Protein AF-A0A963MXN8-F1 (afdb_monomer_lite)

Sequence (83 aa):
MTHYTDASGSRQPDRRRDSDLRARIDEALAIVRPFFEAESQWNGHSLDHMAYRRLRDEMPDLSQAEVHVLVVVAARIFGGGAH

Foldseek 3Di:
DDDDDDPPNDPDPPVVVVVVVVVLLVVLLVQLVCCLPPVNPPPVDRCLVVSLVRSCVVCVVDDSVRSNVSSVVSCCVRVVPDD

Radius of gyration: 17.3 Å; chains: 1; bounding box: 50×24×44 Å

Structure (mmCIF, N/CA/C/O backbone):
data_AF-A0A963MXN8-F1
#
_entry.id   AF-A0A963MXN8-F1
#
loop_
_atom_site.group_PDB
_atom_site.id
_atom_site.type_symbol
_atom_site.label_atom_id
_atom_site.label_alt_id
_atom_site.label_comp_id
_atom_site.label_asym_id
_atom_site.label_entity_id
_atom_site.label_seq_id
_atom_site.pdbx_PDB_ins_code
_atom_site.Cartn_x
_atom_site.Cartn_y
_atom_site.Cartn_z
_atom_site.occupancy
_atom_site.B_iso_or_equiv
_atom_site.auth_seq_id
_atom_site.auth_comp_id
_atom_site.auth_asym_id
_atom_site.auth_atom_id
_atom_site.pdbx_PDB_model_num
ATOM 1 N N . MET A 1 1 ? -33.135 -5.107 17.302 1.00 47.16 1 MET A N 1
ATOM 2 C CA . MET A 1 1 ? -31.790 -5.317 16.727 1.00 47.16 1 MET A CA 1
ATOM 3 C C . MET A 1 1 ? -30.895 -5.785 17.861 1.00 47.16 1 MET A C 1
ATOM 5 O O . MET A 1 1 ? -30.510 -4.990 18.704 1.00 47.16 1 MET A O 1
ATOM 9 N N . THR A 1 2 ? -30.755 -7.100 17.997 1.00 51.56 2 THR A N 1
ATOM 10 C CA . THR A 1 2 ? -30.279 -7.755 19.223 1.00 51.56 2 THR A CA 1
ATOM 11 C C . THR A 1 2 ? -28.753 -7.750 19.255 1.00 51.56 2 THR A C 1
ATOM 13 O O . THR A 1 2 ? -28.121 -8.379 18.412 1.00 51.56 2 THR A O 1
ATOM 16 N N . HIS A 1 3 ? -28.155 -7.019 20.196 1.00 54.72 3 HIS A N 1
ATOM 17 C CA . HIS A 1 3 ? -26.725 -7.123 20.487 1.00 54.72 3 HIS A CA 1
ATOM 18 C C . HIS A 1 3 ? -26.510 -8.359 21.368 1.00 54.72 3 HIS A C 1
ATOM 20 O O . HIS A 1 3 ? -27.199 -8.511 22.374 1.00 54.72 3 HIS A O 1
ATOM 26 N N . TYR A 1 4 ? -25.590 -9.245 20.982 1.00 58.03 4 TYR A N 1
ATOM 27 C CA . TYR A 1 4 ? -25.226 -10.418 21.777 1.00 58.03 4 TYR A CA 1
ATOM 28 C C . TYR A 1 4 ? -23.886 -10.180 22.470 1.00 58.03 4 TYR A C 1
ATOM 30 O O . TYR A 1 4 ? -22.887 -9.869 21.819 1.00 58.03 4 TYR A O 1
ATOM 38 N N . THR A 1 5 ? -23.884 -10.325 23.790 1.00 55.06 5 THR A N 1
A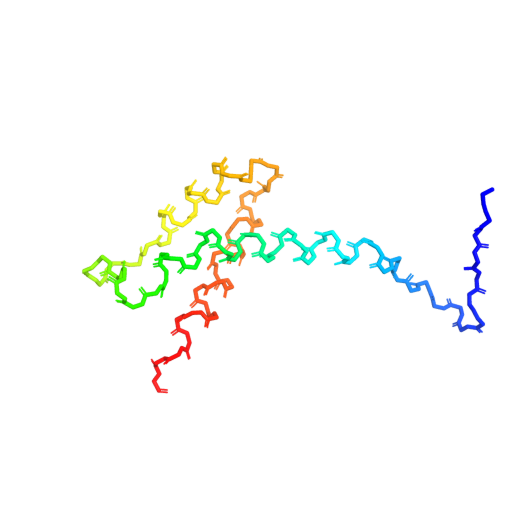TOM 39 C CA . THR A 1 5 ? -22.700 -10.252 24.643 1.00 55.06 5 THR A CA 1
ATOM 40 C C . THR A 1 5 ? -22.193 -11.674 24.864 1.00 55.06 5 THR A C 1
ATOM 42 O O . THR A 1 5 ? -22.931 -12.514 25.373 1.00 55.06 5 THR A O 1
ATOM 45 N N . ASP A 1 6 ? -20.951 -11.954 24.477 1.00 59.91 6 ASP A N 1
ATOM 46 C CA . ASP A 1 6 ? -20.280 -13.205 24.839 1.00 59.91 6 ASP A CA 1
ATOM 47 C C . ASP A 1 6 ? -19.833 -13.183 26.316 1.00 59.91 6 ASP A C 1
ATOM 49 O O . ASP A 1 6 ? -19.558 -12.120 26.882 1.00 59.91 6 ASP A O 1
ATOM 53 N N . ALA A 1 7 ? -19.746 -14.367 26.929 1.00 60.88 7 ALA A N 1
ATOM 54 C CA . ALA A 1 7 ? -19.497 -14.584 28.355 1.00 60.88 7 ALA A CA 1
ATOM 55 C C . ALA A 1 7 ? -18.131 -14.076 28.869 1.00 60.88 7 ALA A C 1
ATOM 57 O O . ALA A 1 7 ? -17.896 -14.094 30.074 1.00 60.88 7 ALA A O 1
ATOM 58 N N . SER A 1 8 ? -17.239 -13.603 27.991 1.00 55.66 8 SER A N 1
ATOM 59 C CA . SER A 1 8 ? -15.890 -13.140 28.349 1.00 55.66 8 SER A CA 1
ATOM 60 C C . SER A 1 8 ? -15.738 -11.611 28.484 1.00 55.66 8 SER A C 1
ATOM 62 O O . SER A 1 8 ? -14.639 -11.110 28.718 1.00 55.66 8 SER A O 1
ATOM 64 N N . GLY A 1 9 ? -16.804 -10.813 28.314 1.00 56.00 9 GLY A N 1
ATOM 65 C CA . GLY A 1 9 ? -16.769 -9.350 28.540 1.00 56.00 9 GLY A CA 1
ATOM 66 C C . GLY A 1 9 ? -15.812 -8.553 27.632 1.00 56.00 9 GLY A C 1
ATOM 67 O O . GLY A 1 9 ? -15.719 -7.330 27.730 1.00 56.00 9 GLY A O 1
ATOM 68 N N . SER A 1 10 ? -15.124 -9.223 26.711 1.00 50.38 10 SER A N 1
ATOM 69 C CA . SER A 1 10 ? -14.225 -8.618 25.741 1.00 50.38 10 SER A CA 1
ATOM 70 C C . SER A 1 10 ? -15.033 -8.267 24.498 1.00 50.38 10 SER A C 1
ATOM 72 O O . SER A 1 10 ? -15.583 -9.152 23.843 1.00 50.38 10 SER A O 1
ATOM 74 N N . ARG A 1 11 ? -15.113 -6.975 24.161 1.00 49.19 11 ARG A N 1
ATOM 75 C CA . ARG A 1 11 ? -15.692 -6.474 22.906 1.00 49.19 11 ARG A CA 1
ATOM 76 C C . ARG A 1 11 ? -14.852 -6.994 21.736 1.00 49.19 11 ARG A C 1
ATOM 78 O O . ARG A 1 11 ? -13.959 -6.305 21.258 1.00 49.19 11 ARG A O 1
ATOM 85 N N . GLN A 1 12 ? -15.098 -8.231 21.314 1.00 54.34 12 GLN A N 1
ATOM 86 C CA . GLN A 1 12 ? -14.499 -8.785 20.107 1.00 54.34 12 GLN A CA 1
ATOM 87 C C . GLN A 1 12 ? -14.920 -7.879 18.942 1.00 54.34 12 GLN A C 1
ATOM 89 O O . GLN A 1 12 ? -16.116 -7.589 18.814 1.00 54.34 12 GLN A O 1
ATOM 94 N N . PRO A 1 13 ? -13.973 -7.369 18.136 1.00 52.31 13 PRO A N 1
ATOM 95 C CA . PRO A 1 13 ? -14.327 -6.601 16.959 1.00 52.31 13 PRO A CA 1
ATOM 96 C C . PRO A 1 13 ? -15.237 -7.469 16.091 1.00 52.31 13 PRO A C 1
ATOM 98 O O . PRO A 1 13 ? -14.989 -8.658 15.883 1.00 52.31 13 PRO A O 1
ATOM 101 N N . ASP A 1 14 ? -16.346 -6.874 15.665 1.00 52.03 14 ASP A N 1
ATOM 102 C CA . ASP A 1 14 ? -17.301 -7.470 14.745 1.00 52.03 14 ASP A CA 1
ATOM 103 C C . ASP A 1 14 ? -16.527 -8.067 13.557 1.00 52.03 14 ASP A C 1
ATOM 105 O O . ASP A 1 14 ? -15.937 -7.336 12.763 1.00 52.03 14 ASP A O 1
ATOM 109 N N . ARG A 1 15 ? -16.472 -9.405 13.466 1.00 54.62 15 ARG A N 1
ATOM 110 C CA . ARG A 1 15 ? -15.665 -10.131 12.464 1.00 54.62 15 ARG A CA 1
ATOM 111 C C . ARG A 1 15 ? -15.971 -9.694 11.021 1.00 54.62 15 ARG A C 1
ATOM 113 O O . ARG A 1 15 ? -15.161 -9.940 10.131 1.00 54.62 15 ARG A O 1
ATOM 120 N N . ARG A 1 16 ? -17.116 -9.038 10.775 1.00 56.66 16 ARG A N 1
ATOM 121 C CA . ARG A 1 16 ? -17.499 -8.518 9.455 1.00 56.66 16 ARG A CA 1
ATOM 122 C C . ARG A 1 16 ? -16.708 -7.264 9.082 1.00 56.66 16 ARG A C 1
ATOM 124 O O . ARG A 1 16 ? -16.298 -7.158 7.933 1.00 56.66 16 ARG A O 1
ATOM 131 N N . ARG A 1 17 ? -16.409 -6.368 10.032 1.00 53.50 17 ARG A N 1
ATOM 132 C CA . ARG A 1 17 ? -15.507 -5.219 9.794 1.00 53.50 17 ARG A CA 1
ATOM 133 C C . ARG A 1 17 ? -14.092 -5.648 9.409 1.00 53.50 17 ARG A C 1
ATOM 135 O O . ARG A 1 17 ? -13.483 -5.028 8.547 1.00 53.50 17 ARG A O 1
ATOM 142 N N . ASP A 1 18 ? -13.596 -6.727 10.005 1.00 56.84 18 ASP A N 1
ATOM 143 C CA . ASP A 1 18 ? -12.283 -7.293 9.667 1.00 56.84 18 ASP A CA 1
ATOM 144 C C . ASP A 1 18 ? -12.251 -7.898 8.251 1.00 56.84 18 ASP A C 1
ATOM 146 O O . ASP A 1 18 ? -11.209 -7.919 7.597 1.00 56.84 18 ASP A O 1
ATOM 150 N N . SER A 1 19 ? -13.404 -8.378 7.773 1.00 63.41 19 SER A N 1
ATOM 151 C CA . SER A 1 19 ? -13.546 -8.997 6.450 1.00 63.41 19 SER A CA 1
ATOM 152 C C . SER A 1 19 ? -13.479 -7.957 5.329 1.00 63.41 19 SER A C 1
ATOM 154 O O . SER A 1 19 ? -12.802 -8.187 4.332 1.00 63.41 19 SER A O 1
ATOM 156 N N . ASP A 1 20 ? -14.132 -6.804 5.514 1.00 74.94 20 ASP A N 1
ATOM 157 C CA . ASP A 1 20 ? -14.102 -5.683 4.561 1.00 74.94 20 ASP A CA 1
ATOM 158 C C . ASP A 1 20 ? -12.687 -5.107 4.413 1.00 74.94 20 ASP A C 1
ATOM 160 O O . ASP A 1 20 ? -12.182 -4.951 3.303 1.00 74.94 20 ASP A O 1
ATOM 164 N N . LEU A 1 21 ? -11.996 -4.898 5.538 1.00 75.25 21 LEU A N 1
ATOM 165 C CA . LEU A 1 21 ? -10.620 -4.407 5.528 1.00 75.25 21 LEU A CA 1
ATOM 166 C C . LEU A 1 21 ? -9.667 -5.394 4.843 1.00 75.25 21 LEU A C 1
ATOM 168 O O . LEU A 1 21 ? -8.839 -4.986 4.032 1.00 75.25 21 LEU A O 1
ATOM 172 N N . ARG A 1 22 ? -9.788 -6.695 5.138 1.00 77.56 22 ARG A N 1
ATOM 173 C CA . ARG A 1 22 ? -8.983 -7.725 4.467 1.00 77.56 22 ARG A CA 1
ATOM 174 C C . ARG A 1 22 ? -9.248 -7.777 2.968 1.00 77.56 22 ARG A C 1
ATOM 176 O O . ARG A 1 22 ? -8.286 -7.879 2.220 1.00 77.56 22 ARG A O 1
ATOM 183 N N . ALA A 1 23 ? -10.505 -7.681 2.540 1.00 83.44 23 ALA A N 1
ATOM 184 C CA . ALA A 1 23 ? -10.852 -7.669 1.122 1.00 83.44 23 ALA A CA 1
ATOM 185 C C . ALA A 1 23 ? -10.232 -6.462 0.399 1.00 83.44 23 ALA A C 1
ATOM 187 O O . ALA A 1 23 ? -9.617 -6.632 -0.647 1.00 83.44 23 ALA A O 1
ATOM 188 N N . ARG A 1 24 ? -10.299 -5.267 1.004 1.00 83.75 24 ARG A N 1
ATOM 189 C CA . ARG A 1 24 ? -9.652 -4.053 0.476 1.00 83.75 24 ARG A CA 1
ATOM 190 C C . ARG A 1 24 ? -8.131 -4.197 0.376 1.00 83.75 24 ARG A C 1
ATOM 192 O O . ARG A 1 24 ? -7.535 -3.741 -0.594 1.00 83.75 24 ARG A O 1
ATOM 199 N N . ILE A 1 25 ? -7.495 -4.825 1.367 1.00 82.56 25 ILE A N 1
ATOM 200 C CA . ILE A 1 25 ? -6.048 -5.087 1.342 1.00 82.56 25 ILE A CA 1
ATOM 201 C C . ILE A 1 25 ? -5.697 -6.091 0.240 1.00 82.56 25 ILE A C 1
ATOM 203 O O . ILE A 1 25 ? -4.724 -5.878 -0.475 1.00 82.56 25 ILE A O 1
ATOM 207 N N . ASP A 1 26 ? -6.465 -7.170 0.096 1.00 86.38 26 ASP A N 1
ATOM 208 C CA . ASP A 1 26 ? -6.230 -8.186 -0.934 1.00 86.38 26 ASP A CA 1
ATOM 209 C C . ASP A 1 26 ? -6.370 -7.597 -2.347 1.00 86.38 26 ASP A C 1
ATOM 211 O O . ASP A 1 26 ? -5.498 -7.797 -3.192 1.00 86.38 26 ASP A O 1
ATOM 215 N N . GLU A 1 27 ? -7.391 -6.764 -2.561 1.00 87.38 27 GLU A N 1
ATOM 216 C CA . GLU A 1 27 ? -7.600 -6.014 -3.802 1.00 87.38 27 GLU A CA 1
ATOM 217 C C . GLU A 1 27 ? -6.433 -5.058 -4.094 1.00 87.38 27 GLU A C 1
ATOM 219 O O . GLU A 1 27 ? -5.842 -5.107 -5.176 1.00 87.38 27 GLU A O 1
ATOM 224 N N . ALA A 1 28 ? -6.021 -4.255 -3.105 1.00 86.62 28 ALA A N 1
ATOM 225 C CA . ALA A 1 28 ? -4.862 -3.373 -3.224 1.00 86.62 28 ALA A CA 1
ATOM 226 C C . ALA A 1 28 ? -3.588 -4.149 -3.590 1.00 86.62 28 ALA A C 1
ATOM 228 O O . ALA A 1 28 ? -2.832 -3.731 -4.470 1.00 86.62 28 ALA A O 1
ATOM 229 N N . LEU A 1 29 ? -3.356 -5.294 -2.937 1.00 83.69 29 LEU A N 1
ATOM 230 C CA . LEU A 1 29 ? -2.213 -6.163 -3.202 1.00 83.69 29 LEU A CA 1
ATOM 231 C C . LEU A 1 29 ? -2.271 -6.765 -4.605 1.00 83.69 29 LEU A C 1
ATOM 233 O O . LEU A 1 29 ? -1.230 -6.851 -5.248 1.00 83.69 29 LEU A O 1
ATOM 237 N N . ALA A 1 30 ? -3.447 -7.150 -5.102 1.00 86.50 30 ALA A N 1
ATOM 238 C CA . ALA A 1 30 ? -3.618 -7.654 -6.462 1.00 86.50 30 ALA A CA 1
ATOM 239 C C . ALA A 1 30 ? -3.302 -6.583 -7.521 1.00 86.50 30 ALA A C 1
ATOM 241 O O . ALA A 1 30 ? -2.661 -6.896 -8.524 1.00 86.50 30 ALA A O 1
ATOM 242 N N . ILE A 1 31 ? -3.677 -5.322 -7.273 1.00 85.62 31 ILE A N 1
ATOM 243 C CA . ILE A 1 31 ? -3.385 -4.184 -8.163 1.00 85.62 31 ILE A CA 1
ATOM 244 C C . ILE A 1 31 ? -1.883 -3.909 -8.236 1.00 85.62 31 ILE A C 1
ATOM 246 O O . ILE A 1 31 ? -1.347 -3.680 -9.320 1.00 85.62 31 ILE A O 1
ATOM 250 N N . VAL A 1 32 ? -1.196 -3.905 -7.089 1.00 80.62 32 VAL A N 1
ATOM 251 C CA . VAL A 1 32 ? 0.234 -3.564 -7.044 1.00 80.62 32 VAL A CA 1
ATOM 252 C C . VAL A 1 32 ? 1.143 -4.754 -7.361 1.00 80.62 32 VAL A C 1
ATOM 254 O O . VAL A 1 32 ? 2.259 -4.537 -7.823 1.00 80.62 32 VAL A O 1
ATOM 257 N N . ARG A 1 33 ? 0.673 -6.000 -7.189 1.00 79.94 33 ARG A N 1
ATOM 258 C CA . ARG A 1 33 ? 1.406 -7.244 -7.495 1.00 79.94 33 ARG A CA 1
ATOM 259 C C . ARG A 1 33 ? 2.164 -7.215 -8.830 1.00 79.94 33 ARG A C 1
ATOM 261 O O . ARG A 1 33 ? 3.374 -7.417 -8.778 1.00 79.94 33 ARG A O 1
ATOM 268 N N . PRO A 1 34 ? 1.545 -6.920 -9.994 1.00 77.38 34 PRO A N 1
ATOM 269 C CA . PRO A 1 34 ? 2.243 -6.970 -11.282 1.00 77.38 34 PRO A CA 1
ATOM 270 C C . PRO A 1 34 ? 3.414 -5.987 -11.396 1.00 77.38 34 PRO A C 1
ATOM 272 O O . PRO A 1 34 ? 4.282 -6.186 -12.236 1.00 77.38 34 PRO A O 1
ATOM 275 N N . PHE A 1 35 ? 3.468 -4.940 -10.565 1.00 74.56 35 PHE A N 1
ATOM 276 C CA . PHE A 1 35 ? 4.583 -3.987 -10.542 1.00 74.56 35 PHE A CA 1
ATOM 277 C C . PHE A 1 35 ? 5.796 -4.504 -9.758 1.00 74.56 35 PHE A C 1
ATOM 279 O O . PHE A 1 35 ? 6.892 -3.971 -9.919 1.00 74.56 35 PHE A O 1
ATOM 286 N N . PHE A 1 36 ? 5.609 -5.514 -8.905 1.00 72.44 36 PHE A N 1
ATOM 287 C CA . PHE A 1 36 ? 6.661 -6.089 -8.069 1.00 72.44 36 PHE A CA 1
ATOM 288 C C . PHE A 1 36 ? 7.102 -7.495 -8.512 1.00 72.44 36 PHE A C 1
ATOM 290 O O . PHE A 1 36 ? 8.059 -8.026 -7.952 1.00 72.44 36 PHE A O 1
ATOM 297 N N . GLU A 1 37 ? 6.456 -8.100 -9.515 1.00 71.69 37 GLU A N 1
ATOM 298 C CA . GLU A 1 37 ? 6.934 -9.352 -10.114 1.00 71.69 37 GLU A CA 1
ATOM 299 C C . GLU A 1 37 ? 8.239 -9.113 -10.894 1.00 71.69 37 GLU A C 1
ATOM 301 O O . GLU A 1 37 ? 8.387 -8.115 -11.599 1.00 71.69 37 GLU A O 1
ATOM 306 N N . ALA A 1 38 ? 9.212 -10.022 -10.743 1.00 57.75 38 ALA A N 1
ATOM 307 C CA . ALA A 1 38 ? 10.585 -9.865 -11.239 1.00 57.75 38 ALA A CA 1
ATOM 308 C C . ALA A 1 38 ? 10.680 -9.640 -12.761 1.00 57.75 38 ALA A C 1
ATOM 310 O O . ALA A 1 38 ? 11.611 -8.986 -13.225 1.00 57.75 38 ALA A O 1
ATOM 311 N N . GLU A 1 39 ? 9.699 -10.122 -13.529 1.00 57.00 39 GLU A N 1
ATOM 312 C CA . GLU A 1 39 ? 9.610 -9.909 -14.981 1.00 57.00 39 GLU A CA 1
ATOM 313 C C . GLU A 1 39 ? 9.148 -8.490 -15.361 1.00 57.00 39 GLU A C 1
ATOM 315 O O . GLU A 1 39 ? 9.407 -8.029 -16.471 1.00 57.00 39 GLU A O 1
ATOM 320 N N . SER A 1 40 ? 8.526 -7.765 -14.428 1.00 54.47 40 SER A N 1
ATOM 321 C CA . SER A 1 40 ? 8.056 -6.385 -14.592 1.00 54.47 40 SER A CA 1
ATOM 322 C C . SER A 1 40 ? 8.986 -5.353 -13.957 1.00 54.47 40 SER A C 1
ATOM 324 O O . SER A 1 40 ? 8.655 -4.165 -13.954 1.00 54.47 40 SER A O 1
ATOM 326 N N . GLN A 1 41 ? 10.156 -5.754 -13.440 1.00 55.25 41 GLN A N 1
ATOM 327 C CA . GLN A 1 41 ? 11.176 -4.795 -13.024 1.00 55.25 41 GLN A CA 1
ATOM 328 C C . GLN A 1 41 ? 11.578 -3.951 -14.236 1.00 55.25 41 GLN A C 1
ATOM 330 O O . GLN A 1 41 ? 12.365 -4.368 -15.085 1.00 55.25 41 GLN A O 1
ATOM 335 N N . TRP A 1 42 ? 11.048 -2.729 -14.313 1.00 53.47 42 TRP A N 1
ATOM 336 C CA . TRP A 1 42 ? 11.523 -1.714 -15.241 1.00 53.47 42 TRP A CA 1
ATOM 337 C C . TRP A 1 42 ? 12.933 -1.297 -14.821 1.00 53.47 42 TRP A C 1
ATOM 339 O O . TRP A 1 42 ? 13.155 -0.329 -14.096 1.00 53.47 42 TRP A O 1
ATOM 349 N N . ASN A 1 43 ? 13.898 -2.079 -15.296 1.00 49.19 43 ASN A N 1
ATOM 350 C CA . ASN A 1 43 ? 15.289 -1.692 -15.448 1.00 49.19 43 ASN A CA 1
ATOM 351 C C . ASN A 1 43 ? 15.987 -1.237 -14.147 1.00 49.19 43 ASN A C 1
ATOM 353 O O . ASN A 1 43 ? 16.805 -0.318 -14.172 1.00 49.19 43 ASN A O 1
ATOM 357 N N . GLY A 1 44 ? 15.661 -1.866 -13.011 1.00 52.94 44 GLY A N 1
ATOM 358 C CA . GLY A 1 44 ? 16.290 -1.584 -11.714 1.00 52.94 44 GLY A CA 1
ATOM 359 C C . GLY A 1 44 ? 15.797 -0.316 -11.003 1.00 52.94 44 GLY A C 1
ATOM 360 O O . GLY A 1 44 ? 16.367 0.054 -9.979 1.00 52.94 44 GLY A O 1
ATOM 361 N N . HIS A 1 45 ? 14.747 0.34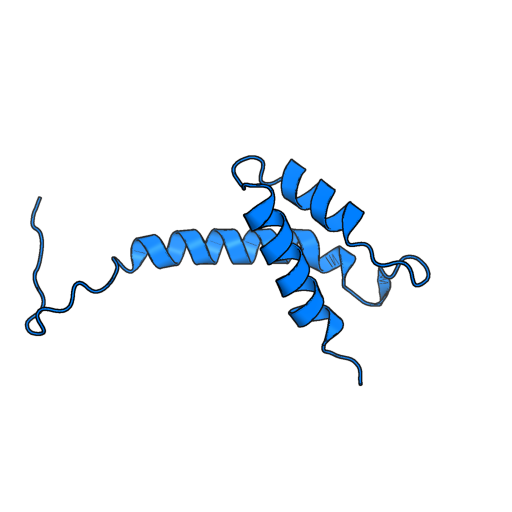5 -11.504 1.00 54.84 45 HIS A N 1
ATOM 362 C CA . HIS A 1 45 ? 14.088 1.452 -10.808 1.00 54.84 45 HIS A CA 1
ATOM 363 C C . HIS A 1 45 ? 12.866 0.954 -10.028 1.00 54.84 45 HIS A C 1
ATOM 365 O O . HIS A 1 45 ? 11.988 0.299 -10.589 1.00 54.84 45 HIS A O 1
ATOM 371 N N . SER A 1 46 ? 12.779 1.301 -8.739 1.00 58.16 46 SER A N 1
ATOM 372 C CA . SER A 1 46 ? 11.606 1.008 -7.910 1.00 58.16 46 SER A CA 1
ATOM 373 C C . SER A 1 46 ? 10.348 1.616 -8.538 1.00 58.16 46 SER A C 1
ATOM 375 O O . SER A 1 46 ? 10.217 2.838 -8.638 1.00 58.16 46 SER A O 1
ATOM 377 N N . LEU A 1 47 ? 9.398 0.767 -8.933 1.00 67.31 47 LEU A N 1
ATOM 378 C CA . LEU A 1 47 ? 8.099 1.161 -9.495 1.00 67.31 47 LEU A CA 1
ATOM 379 C C . LEU A 1 47 ? 7.124 1.722 -8.440 1.00 67.31 47 LEU A C 1
ATOM 381 O O . LEU A 1 47 ? 5.931 1.854 -8.708 1.00 67.31 47 LEU A O 1
ATOM 385 N N . ASP A 1 48 ? 7.627 2.124 -7.270 1.00 67.75 48 ASP A N 1
ATOM 386 C CA . ASP A 1 48 ? 6.878 2.699 -6.147 1.00 67.75 48 ASP A CA 1
ATOM 387 C C . ASP A 1 48 ? 5.918 3.813 -6.581 1.00 67.75 48 ASP A C 1
ATOM 389 O O . ASP A 1 48 ? 4.751 3.826 -6.197 1.00 67.75 48 ASP A O 1
ATOM 393 N N . HIS A 1 49 ? 6.369 4.728 -7.443 1.00 74.44 49 HIS A N 1
ATOM 394 C CA . HIS A 1 49 ? 5.534 5.836 -7.914 1.00 74.44 49 HIS A CA 1
ATOM 395 C C . HIS A 1 49 ? 4.412 5.391 -8.865 1.00 74.44 49 HIS A C 1
ATOM 397 O O . HIS A 1 49 ? 3.330 5.982 -8.853 1.00 74.44 49 HIS A O 1
ATOM 403 N N . MET A 1 50 ? 4.651 4.358 -9.679 1.00 77.38 50 MET A N 1
ATOM 404 C CA . MET A 1 50 ? 3.647 3.788 -10.586 1.00 77.38 50 MET A CA 1
ATOM 405 C C . MET A 1 50 ? 2.612 2.983 -9.801 1.00 77.38 50 MET A C 1
ATOM 407 O O . MET A 1 50 ? 1.415 3.186 -9.999 1.00 77.38 50 MET A O 1
ATOM 411 N N . ALA A 1 51 ? 3.065 2.161 -8.851 1.00 80.06 51 ALA A N 1
ATOM 412 C CA . ALA A 1 51 ? 2.204 1.430 -7.929 1.00 80.06 51 ALA A CA 1
ATOM 413 C C . ALA A 1 51 ? 1.339 2.391 -7.099 1.00 80.06 51 ALA A C 1
ATOM 415 O O . ALA A 1 51 ? 0.124 2.225 -7.033 1.00 80.06 51 ALA A O 1
ATOM 416 N N . TYR A 1 52 ? 1.933 3.458 -6.554 1.00 81.38 52 TYR A N 1
ATOM 417 C CA . TYR A 1 52 ? 1.210 4.495 -5.816 1.00 81.38 52 TYR A 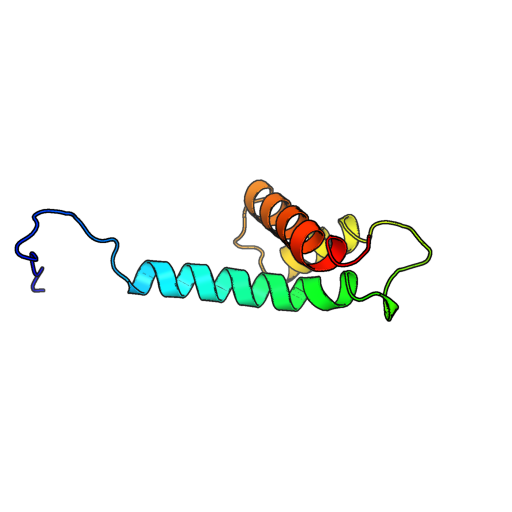CA 1
ATOM 418 C C . TYR A 1 52 ? 0.146 5.182 -6.681 1.00 81.38 52 TYR A C 1
ATOM 420 O O . TYR A 1 52 ? -0.990 5.375 -6.245 1.00 81.38 52 TYR A O 1
ATOM 428 N N . ARG A 1 53 ? 0.492 5.550 -7.923 1.00 84.00 53 ARG A N 1
ATOM 429 C CA . ARG A 1 53 ? -0.452 6.196 -8.841 1.00 84.00 53 ARG A CA 1
ATOM 430 C C . ARG A 1 53 ? -1.595 5.261 -9.223 1.00 84.00 53 ARG A C 1
ATOM 432 O O . ARG A 1 53 ? -2.738 5.703 -9.210 1.00 84.00 53 ARG A O 1
ATOM 439 N N . ARG A 1 54 ? -1.297 4.001 -9.548 1.00 86.31 54 ARG A N 1
ATOM 440 C CA . ARG A 1 54 ? -2.312 3.017 -9.937 1.00 86.31 54 ARG A CA 1
ATOM 441 C C . ARG A 1 54 ? -3.243 2.690 -8.773 1.00 86.31 54 ARG A C 1
ATOM 443 O O . ARG A 1 54 ? -4.450 2.668 -8.961 1.00 86.31 54 ARG A O 1
ATOM 450 N N . LEU A 1 55 ? -2.699 2.534 -7.568 1.00 85.56 55 LEU A N 1
ATOM 451 C CA . LEU A 1 55 ? -3.493 2.280 -6.369 1.00 85.56 55 LEU A CA 1
ATOM 452 C C . LEU A 1 55 ? -4.428 3.452 -6.042 1.00 85.56 55 LEU A C 1
ATOM 454 O O . LEU A 1 55 ? -5.580 3.238 -5.695 1.00 85.56 55 LEU A O 1
ATOM 458 N N . ARG A 1 56 ? -3.966 4.696 -6.207 1.00 85.88 56 ARG A N 1
ATOM 459 C CA . ARG A 1 56 ? -4.792 5.894 -5.990 1.00 85.88 56 ARG A CA 1
ATOM 460 C C . ARG A 1 56 ? -5.883 6.094 -7.049 1.00 85.88 56 ARG A C 1
ATOM 462 O O . ARG A 1 56 ? -6.888 6.733 -6.759 1.00 85.88 56 ARG A O 1
ATOM 469 N N . ASP A 1 57 ? -5.657 5.598 -8.259 1.00 87.81 57 ASP A N 1
ATOM 470 C CA . ASP A 1 57 ? -6.623 5.636 -9.361 1.00 87.81 57 ASP A CA 1
ATOM 471 C C . ASP A 1 57 ? -7.757 4.622 -9.142 1.00 87.81 57 ASP A C 1
ATOM 473 O O . ASP A 1 57 ? -8.929 4.969 -9.253 1.00 87.81 57 ASP A O 1
ATOM 477 N N . GLU A 1 58 ? -7.410 3.399 -8.736 1.00 86.00 58 GLU A N 1
ATOM 478 C CA . GLU A 1 58 ? -8.379 2.326 -8.479 1.00 86.00 58 GLU A CA 1
ATOM 479 C C . GLU A 1 58 ? -9.074 2.477 -7.113 1.00 86.00 58 GLU A C 1
ATOM 481 O O . GLU A 1 58 ? -10.241 2.122 -6.964 1.00 86.00 58 GLU A O 1
ATOM 486 N N . MET A 1 59 ? -8.380 3.037 -6.115 1.00 84.56 59 MET A N 1
ATOM 487 C CA . MET A 1 59 ? -8.877 3.201 -4.745 1.00 84.56 59 MET A CA 1
ATOM 488 C C . MET A 1 59 ? -8.798 4.669 -4.284 1.00 84.56 59 MET A C 1
ATOM 490 O O . MET A 1 59 ? -8.002 5.009 -3.401 1.00 84.56 59 MET A O 1
ATOM 494 N N . PRO A 1 60 ? -9.637 5.567 -4.836 1.00 85.31 60 PRO A N 1
ATOM 495 C CA . PRO A 1 60 ? -9.625 6.991 -4.489 1.00 85.31 60 PRO A CA 1
ATOM 496 C C . PRO A 1 60 ? -10.120 7.289 -3.063 1.00 85.31 60 PRO A C 1
ATOM 498 O O . PRO A 1 60 ? -9.910 8.392 -2.565 1.00 85.31 60 PRO A O 1
ATOM 501 N N . ASP A 1 61 ? -10.772 6.319 -2.415 1.00 85.50 61 ASP A N 1
ATOM 502 C CA . ASP A 1 61 ? -11.260 6.399 -1.028 1.00 85.50 61 ASP A CA 1
ATOM 503 C C . ASP A 1 61 ? -10.113 6.338 0.000 1.00 85.50 61 ASP A C 1
ATOM 505 O O . ASP A 1 61 ? -10.272 6.767 1.141 1.00 85.50 61 ASP A O 1
ATOM 509 N N . LEU A 1 62 ? -8.940 5.825 -0.399 1.00 82.75 62 LEU A N 1
ATOM 510 C CA . LEU A 1 62 ? -7.787 5.683 0.485 1.00 82.75 62 LEU A CA 1
ATOM 511 C C . LEU A 1 62 ? -7.048 7.008 0.682 1.00 82.75 62 LEU A C 1
ATOM 513 O O . LEU A 1 62 ? -6.720 7.731 -0.264 1.00 82.75 62 LEU A O 1
ATOM 517 N N . SER A 1 63 ? -6.677 7.284 1.931 1.00 86.31 63 SER A N 1
ATOM 518 C CA . SER A 1 63 ? -5.799 8.401 2.251 1.00 86.31 63 SER A CA 1
ATOM 519 C C . SER A 1 63 ? -4.379 8.160 1.733 1.00 86.31 63 SER A C 1
ATOM 521 O O . SER A 1 63 ? -3.900 7.030 1.647 1.00 86.31 63 SER A O 1
ATOM 523 N N . GLN A 1 64 ? -3.640 9.239 1.468 1.00 81.19 64 GLN A N 1
ATOM 524 C CA . GLN A 1 64 ? -2.232 9.176 1.060 1.00 81.19 64 GLN A CA 1
ATOM 525 C C . GLN A 1 64 ? -1.369 8.329 2.012 1.00 81.19 64 GLN A C 1
ATOM 527 O O . GLN A 1 64 ? -0.481 7.611 1.554 1.00 81.19 64 GLN A O 1
ATOM 532 N N . ALA A 1 65 ? -1.634 8.392 3.320 1.00 84.25 65 ALA A N 1
ATOM 533 C CA . ALA A 1 65 ? -0.919 7.586 4.306 1.00 84.25 65 ALA A CA 1
ATOM 534 C C . ALA A 1 65 ? -1.207 6.082 4.144 1.00 84.25 65 ALA A C 1
ATOM 536 O O . ALA A 1 65 ? -0.288 5.272 4.229 1.00 84.25 65 ALA A O 1
ATOM 537 N N . GLU A 1 66 ? -2.457 5.711 3.863 1.00 84.44 66 GLU A N 1
ATOM 538 C CA . GLU A 1 66 ? -2.870 4.317 3.662 1.00 84.44 66 GLU A CA 1
ATOM 539 C C . GLU A 1 66 ? -2.286 3.752 2.369 1.00 84.44 66 GLU A C 1
ATOM 541 O O . GLU A 1 66 ? -1.696 2.674 2.385 1.00 84.44 66 GLU A O 1
ATOM 546 N N . VAL A 1 67 ? -2.352 4.521 1.276 1.00 85.81 67 VAL A N 1
ATOM 547 C CA . VAL A 1 67 ? -1.714 4.164 -0.000 1.00 85.81 67 VAL A CA 1
ATOM 548 C C . VAL A 1 67 ? -0.212 3.946 0.201 1.00 85.81 67 VAL A C 1
ATOM 550 O O . VAL A 1 67 ? 0.332 2.948 -0.263 1.00 85.81 67 VAL A O 1
ATOM 553 N N . HIS A 1 68 ? 0.467 4.833 0.936 1.00 83.38 68 HIS A N 1
ATOM 554 C CA . HIS A 1 68 ? 1.894 4.680 1.220 1.00 83.38 68 HIS A CA 1
ATOM 555 C C . HIS A 1 68 ? 2.201 3.410 2.028 1.00 83.38 68 HIS A C 1
ATOM 557 O O . HIS A 1 68 ? 3.097 2.653 1.656 1.00 83.38 68 HIS A O 1
ATOM 563 N N . VAL A 1 69 ? 1.445 3.137 3.098 1.00 86.38 69 VAL A N 1
ATOM 564 C CA . VAL A 1 69 ? 1.617 1.921 3.909 1.00 86.38 69 VAL A CA 1
ATOM 565 C C . VAL A 1 69 ? 1.405 0.663 3.066 1.00 86.38 69 VAL A C 1
ATOM 567 O O . VAL A 1 69 ? 2.211 -0.260 3.160 1.00 86.38 69 VAL A O 1
ATOM 570 N N . LEU A 1 70 ? 0.376 0.629 2.216 1.00 84.12 70 LEU A N 1
ATOM 571 C CA . LEU A 1 70 ? 0.095 -0.510 1.338 1.00 84.12 70 LEU A CA 1
ATOM 572 C C . LEU A 1 70 ? 1.235 -0.768 0.350 1.00 84.12 70 LEU A C 1
ATOM 574 O O . LEU A 1 70 ? 1.657 -1.913 0.206 1.00 84.12 70 LEU A O 1
ATOM 578 N N . VAL A 1 71 ? 1.781 0.280 -0.272 1.00 81.38 71 VAL A N 1
ATOM 579 C CA . VAL A 1 71 ? 2.919 0.156 -1.197 1.00 81.38 71 VAL A CA 1
ATOM 580 C C . VAL A 1 71 ? 4.172 -0.341 -0.467 1.00 81.38 71 VAL A C 1
ATOM 582 O O . VAL A 1 71 ? 4.815 -1.274 -0.939 1.00 81.38 71 VAL A O 1
ATOM 585 N N . VAL A 1 72 ? 4.485 0.193 0.719 1.00 81.94 72 VAL A N 1
ATOM 586 C CA . VAL A 1 72 ? 5.636 -0.258 1.526 1.00 81.94 72 VAL A CA 1
ATOM 587 C C . VAL A 1 72 ? 5.478 -1.714 1.973 1.00 81.94 72 VAL A C 1
ATOM 589 O O . VAL A 1 72 ? 6.441 -2.483 1.955 1.00 81.94 72 VAL A O 1
ATOM 592 N N . VAL A 1 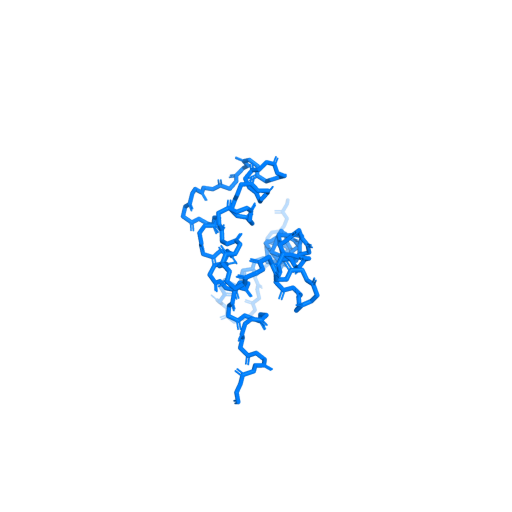73 ? 4.273 -2.116 2.384 1.00 83.81 73 VAL A N 1
ATOM 593 C CA . VAL A 1 73 ? 3.976 -3.503 2.767 1.00 83.81 73 VAL A CA 1
ATOM 594 C C . VAL A 1 73 ? 4.089 -4.429 1.557 1.00 83.81 73 VAL A C 1
ATOM 596 O O . VAL A 1 73 ? 4.743 -5.463 1.662 1.00 83.81 73 VAL A O 1
ATOM 599 N N . ALA A 1 74 ? 3.539 -4.048 0.403 1.00 80.44 74 ALA A N 1
ATOM 600 C CA . ALA A 1 74 ? 3.672 -4.801 -0.841 1.00 80.44 74 ALA A CA 1
ATOM 601 C C . ALA A 1 74 ? 5.143 -4.958 -1.252 1.00 80.44 74 ALA A C 1
ATOM 603 O O . ALA A 1 74 ? 5.590 -6.073 -1.509 1.00 80.44 74 ALA A O 1
ATOM 604 N N . ALA A 1 75 ? 5.926 -3.878 -1.209 1.00 76.88 75 ALA A N 1
ATOM 605 C CA . ALA A 1 75 ? 7.357 -3.907 -1.491 1.00 76.88 75 ALA A CA 1
ATOM 606 C C . ALA A 1 75 ? 8.118 -4.850 -0.546 1.00 76.88 75 ALA A C 1
ATOM 608 O O . ALA A 1 75 ? 9.062 -5.507 -0.966 1.00 76.88 75 ALA A O 1
ATOM 609 N N . ARG A 1 76 ? 7.700 -4.977 0.720 1.00 76.94 76 ARG A N 1
ATOM 610 C CA . ARG A 1 76 ? 8.276 -5.962 1.651 1.00 76.94 76 ARG A CA 1
ATOM 611 C C . ARG A 1 76 ? 7.862 -7.395 1.329 1.00 76.94 76 ARG A C 1
ATOM 613 O O . ARG A 1 76 ? 8.704 -8.283 1.389 1.00 76.94 76 ARG A O 1
ATOM 620 N N . ILE A 1 77 ? 6.589 -7.62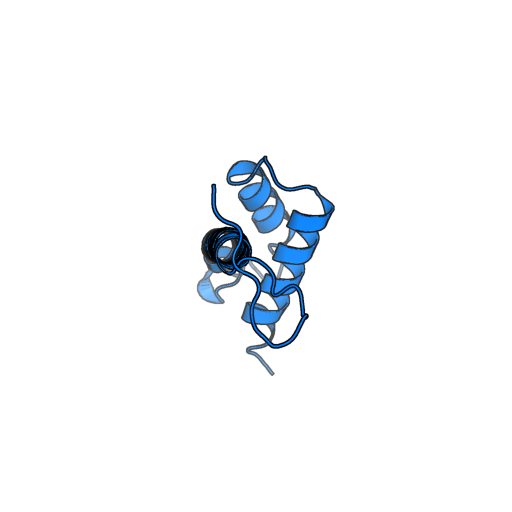1 1.002 1.00 79.62 77 ILE A N 1
ATOM 621 C CA . ILE A 1 77 ? 6.051 -8.953 0.685 1.00 79.62 77 ILE A CA 1
ATOM 622 C C . ILE A 1 77 ? 6.684 -9.497 -0.600 1.00 79.62 77 ILE A C 1
ATOM 624 O O . ILE A 1 77 ? 7.107 -10.648 -0.634 1.00 79.62 77 ILE A O 1
ATOM 628 N N . PHE A 1 78 ? 6.769 -8.668 -1.639 1.00 75.56 78 PHE A N 1
ATOM 629 C CA . PHE A 1 78 ? 7.265 -9.070 -2.953 1.00 75.56 78 PHE A CA 1
ATOM 630 C C . PHE A 1 78 ? 8.778 -8.861 -3.113 1.00 75.56 78 PHE A C 1
ATOM 632 O O . PHE A 1 78 ? 9.437 -9.642 -3.789 1.00 75.56 78 PHE A O 1
ATOM 639 N N . GLY A 1 79 ? 9.356 -7.847 -2.462 1.00 67.88 79 GLY A N 1
ATOM 640 C CA . GLY A 1 79 ? 10.794 -7.555 -2.508 1.00 67.88 79 GLY A CA 1
ATOM 641 C C . GLY A 1 79 ? 11.641 -8.338 -1.500 1.00 67.88 79 GLY A C 1
ATOM 642 O O . GLY A 1 79 ? 12.852 -8.420 -1.667 1.00 67.88 79 GLY A O 1
ATOM 643 N N . GLY A 1 80 ? 11.036 -8.951 -0.475 1.00 59.38 80 GLY A N 1
ATOM 644 C CA . GLY A 1 80 ? 11.729 -9.782 0.522 1.00 59.38 80 GLY A CA 1
ATOM 645 C C . GLY A 1 80 ? 12.063 -11.212 0.070 1.00 59.38 80 GLY A C 1
ATOM 646 O O . GLY A 1 80 ? 12.550 -11.997 0.877 1.00 59.38 80 GLY A O 1
ATOM 647 N N . GLY A 1 81 ? 11.794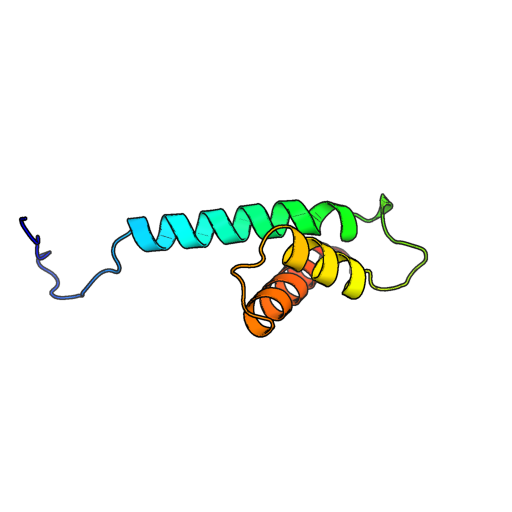 -11.566 -1.192 1.00 50.38 81 GLY A N 1
ATOM 648 C CA . GLY A 1 81 ? 12.031 -12.897 -1.766 1.00 50.38 81 GLY A CA 1
ATOM 649 C C . GLY A 1 81 ? 13.410 -13.115 -2.403 1.00 50.38 81 GLY A C 1
ATOM 650 O O . GLY A 1 81 ? 13.587 -14.107 -3.105 1.00 50.38 81 GLY A O 1
ATOM 651 N N . ALA A 1 82 ? 14.372 -12.212 -2.205 1.00 42.47 82 ALA A N 1
ATOM 652 C CA . ALA A 1 82 ? 15.732 -12.379 -2.715 1.00 42.47 82 ALA A CA 1
ATOM 653 C C . ALA A 1 82 ? 16.766 -11.719 -1.792 1.00 42.47 82 ALA A C 1
ATOM 655 O O . ALA A 1 82 ? 17.161 -10.574 -2.009 1.00 42.47 82 ALA A O 1
ATOM 656 N N . HIS A 1 83 ? 17.204 -12.457 -0.772 1.00 41.12 83 HIS A N 1
ATOM 657 C CA . HIS A 1 83 ? 18.623 -12.780 -0.594 1.00 41.12 83 HIS A CA 1
ATOM 658 C C . HIS A 1 83 ? 18.770 -13.992 0.330 1.00 41.12 83 HIS A C 1
ATOM 660 O O . HIS A 1 83 ? 18.257 -13.926 1.470 1.00 41.12 83 HIS A O 1
#

Secondary structure (DSSP, 8-state):
--PPPPTT------HHHHHHHHHHHHHHHHHHHHHHSGGG--TT--THHHHHHHHHHH-TTS-HHHHHHHHHHHHHHHHTT--

pLDDT: mean 70.62, std 14.11, range [41.12, 87.81]